Protein AF-A0A2G9M768-F1 (afdb_monomer_lite)

Secondary structure (DSSP, 8-state):
---S-S---PPPHHHHHHHHHHGGG--HHHHHHHH-S-HHHHHHHHHHTT----HHHHHHHHHHHHHHHHHHHHHHTTS--

Foldseek 3Di:
DDDPPPDPDDQDPVNVVVCLVAVQQHDLVVNCVVVVDHSVVSVVSCVVVVRHHNVVNNVVVVVVVVVVVVVVVVVVVVPPD

pLDDT: mean 81.13, std 15.17, range [43.19, 94.94]

Radius of gyration: 17.44 Å; chains: 1; bounding box: 38×30×49 Å

Sequence (81 aa):
MKQRQELIRPWTSEEEDLLRKTYPTTSDEEIRRIFGRSIESIK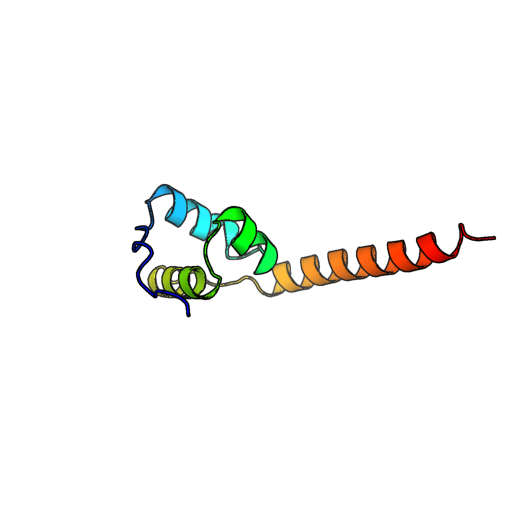GKVYRLRIRRDWRVIKEKLSRKTKERWARIKEGQKNTS

Structure (mmCIF, N/CA/C/O backbone):
data_AF-A0A2G9M768-F1
#
_entry.id   AF-A0A2G9M768-F1
#
loop_
_atom_site.group_PDB
_atom_site.id
_atom_site.type_symbol
_atom_site.label_atom_id
_atom_site.label_alt_id
_atom_site.label_comp_id
_atom_site.label_asym_id
_atom_site.label_entity_id
_atom_site.label_seq_id
_atom_site.pdbx_PDB_ins_code
_atom_site.Cartn_x
_atom_site.Cartn_y
_atom_site.Cartn_z
_atom_site.occupancy
_atom_site.B_iso_or_equiv
_atom_site.auth_seq_id
_atom_site.auth_comp_id
_atom_site.auth_asym_id
_atom_site.auth_atom_id
_atom_site.pdbx_PDB_model_num
ATOM 1 N N . MET A 1 1 ? 13.695 16.701 15.721 1.00 48.06 1 MET A N 1
ATOM 2 C CA . MET A 1 1 ? 12.731 16.904 14.608 1.00 48.06 1 MET A CA 1
ATOM 3 C C . MET A 1 1 ? 12.429 15.532 14.010 1.00 48.06 1 MET A C 1
ATOM 5 O O . MET A 1 1 ? 13.378 14.799 13.801 1.00 48.06 1 MET A O 1
ATOM 9 N N . LYS A 1 2 ? 11.212 15.039 13.781 1.00 43.41 2 LYS A N 1
ATOM 10 C CA . LYS A 1 2 ? 9.880 15.629 13.596 1.00 43.41 2 LYS A CA 1
ATOM 11 C C . LYS A 1 2 ? 8.860 14.926 14.509 1.00 43.41 2 LYS A C 1
ATOM 13 O O . LYS A 1 2 ? 9.013 13.743 14.808 1.00 43.41 2 LYS A O 1
ATOM 18 N N . GLN A 1 3 ? 7.857 15.679 14.952 1.00 46.09 3 GLN A N 1
ATOM 19 C CA . GLN A 1 3 ? 6.721 15.230 15.760 1.00 46.09 3 GLN A CA 1
ATOM 20 C C . GLN A 1 3 ? 6.109 13.931 15.212 1.00 46.09 3 GLN A C 1
ATOM 22 O O . GLN A 1 3 ? 5.688 13.866 14.063 1.00 46.09 3 GLN A O 1
ATOM 27 N N . ARG A 1 4 ? 6.015 12.901 16.062 1.00 52.16 4 ARG A N 1
ATOM 28 C CA . ARG A 1 4 ? 5.296 11.637 15.797 1.00 52.16 4 ARG A CA 1
ATOM 29 C C . ARG A 1 4 ? 3.774 11.769 16.006 1.00 52.16 4 ARG A C 1
ATOM 31 O O . ARG A 1 4 ? 3.114 10.782 16.305 1.00 52.16 4 ARG A O 1
ATOM 38 N N . GLN A 1 5 ? 3.237 12.986 15.927 1.00 50.59 5 GLN A N 1
ATOM 39 C CA . GLN A 1 5 ? 1.887 13.323 16.398 1.00 50.59 5 GLN A CA 1
ATOM 40 C C . GLN A 1 5 ? 0.858 13.606 15.294 1.00 50.59 5 GLN A C 1
ATOM 42 O O . GLN A 1 5 ? -0.271 13.960 15.616 1.00 50.59 5 GLN A O 1
ATOM 47 N N . GLU A 1 6 ? 1.161 13.399 14.012 1.00 49.53 6 GLU A N 1
ATOM 48 C CA . GLU A 1 6 ? 0.123 13.516 12.979 1.00 49.53 6 GLU A CA 1
ATOM 49 C C . GLU A 1 6 ? -0.773 12.269 12.965 1.00 49.53 6 GLU A C 1
ATOM 51 O O . GLU A 1 6 ? -0.500 11.281 12.291 1.00 49.53 6 GLU A O 1
ATOM 56 N N . LEU A 1 7 ? -1.819 12.335 13.795 1.00 59.88 7 LEU A N 1
ATOM 57 C CA . LEU A 1 7 ? -3.175 11.845 13.544 1.00 59.88 7 LEU A CA 1
ATOM 58 C C . LEU A 1 7 ? -3.240 10.469 12.869 1.00 59.88 7 LEU A C 1
ATOM 60 O O . LEU A 1 7 ? -3.135 10.339 11.650 1.00 59.88 7 LEU A O 1
ATOM 64 N N . ILE A 1 8 ? -3.488 9.428 13.667 1.00 68.50 8 ILE A N 1
ATOM 65 C CA . ILE A 1 8 ? -3.817 8.089 13.168 1.00 68.50 8 ILE A CA 1
ATOM 66 C C . ILE A 1 8 ? -5.035 8.216 12.245 1.00 68.50 8 ILE A C 1
ATOM 68 O O . ILE A 1 8 ? -6.169 8.239 12.711 1.00 68.50 8 ILE A O 1
ATOM 72 N N . ARG A 1 9 ? -4.811 8.307 10.929 1.00 83.44 9 ARG A N 1
ATOM 73 C CA . ARG A 1 9 ? -5.888 8.280 9.940 1.00 83.44 9 ARG A CA 1
ATOM 74 C C . ARG A 1 9 ? -6.439 6.850 9.898 1.00 83.44 9 ARG A C 1
ATOM 76 O O . ARG A 1 9 ? -5.715 5.952 9.433 1.00 83.44 9 ARG A O 1
ATOM 83 N N . PRO A 1 10 ? -7.677 6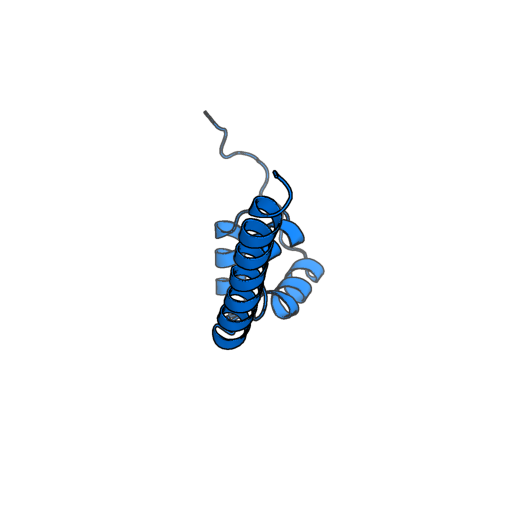.603 10.369 1.00 86.25 10 PRO A N 1
ATOM 84 C CA . PRO A 1 10 ? -8.267 5.274 10.302 1.00 86.25 10 PRO A CA 1
ATOM 85 C C . PRO A 1 10 ? -8.351 4.816 8.843 1.00 86.25 10 PRO A C 1
ATOM 87 O O . PRO A 1 10 ? -8.350 5.626 7.915 1.00 86.25 10 PRO A O 1
ATOM 90 N N . TRP A 1 11 ? -8.328 3.504 8.634 1.00 90.75 11 TRP A N 1
ATOM 91 C CA . TRP A 1 11 ? -8.612 2.929 7.322 1.00 90.75 11 TRP A CA 1
ATOM 92 C C . TRP A 1 11 ? -10.124 2.901 7.146 1.00 90.75 11 TRP A C 1
ATOM 94 O O . TRP A 1 11 ? -10.807 2.389 8.032 1.00 90.75 11 TRP A O 1
ATOM 104 N N . THR A 1 12 ? -10.630 3.453 6.047 1.00 92.94 12 THR A N 1
ATOM 105 C CA . THR A 1 12 ? -12.048 3.304 5.700 1.00 92.94 12 THR A CA 1
ATOM 106 C C . THR A 1 12 ? -12.281 1.971 4.995 1.00 92.94 12 THR A C 1
ATOM 108 O O . THR A 1 12 ? -11.348 1.377 4.445 1.00 92.94 12 THR A O 1
ATOM 111 N N . SER A 1 13 ? -13.523 1.491 4.991 1.00 93.31 13 SER A N 1
ATOM 112 C CA . SER A 1 13 ? -13.891 0.254 4.296 1.00 93.31 13 SER A CA 1
ATOM 113 C C . SER A 1 13 ? -13.562 0.321 2.801 1.00 93.31 13 SER A C 1
ATOM 115 O O . SER A 1 13 ? -13.045 -0.641 2.238 1.00 93.31 13 SER A O 1
ATOM 117 N N . GLU A 1 14 ? -13.738 1.485 2.175 1.00 93.44 14 GLU A N 1
ATOM 118 C CA . GLU A 1 14 ? -13.407 1.716 0.767 1.00 93.44 14 GLU A CA 1
ATOM 119 C C . GLU A 1 14 ? -11.899 1.609 0.515 1.00 93.44 14 GLU A C 1
ATOM 121 O O . GLU A 1 14 ? -11.472 1.014 -0.477 1.00 93.44 14 GLU A O 1
ATOM 126 N N . GLU A 1 15 ? -11.069 2.150 1.417 1.00 92.88 15 GLU A N 1
ATOM 127 C CA . GLU A 1 15 ? -9.615 2.006 1.321 1.00 92.88 15 GLU A CA 1
ATOM 128 C C . GLU A 1 15 ? -9.192 0.541 1.488 1.00 92.88 15 GLU A C 1
ATOM 130 O O . GLU A 1 15 ? -8.277 0.084 0.802 1.00 92.88 15 GLU A O 1
ATOM 135 N N . GLU A 1 16 ? -9.842 -0.214 2.374 1.00 94.44 16 GLU A N 1
ATOM 136 C CA . GLU A 1 16 ? -9.567 -1.643 2.549 1.00 94.44 16 GLU A CA 1
ATOM 137 C C . GLU A 1 16 ? -9.938 -2.460 1.312 1.00 94.44 16 GLU A C 1
ATOM 139 O O . GLU A 1 16 ? -9.142 -3.290 0.862 1.00 94.44 16 GLU A O 1
ATOM 144 N N . ASP A 1 17 ? -11.105 -2.201 0.729 1.00 94.94 17 ASP A N 1
ATOM 145 C CA . ASP A 1 17 ? -11.565 -2.868 -0.487 1.00 94.94 17 ASP A CA 1
ATOM 146 C C . ASP A 1 17 ? -10.671 -2.540 -1.680 1.00 94.94 17 ASP A C 1
ATOM 148 O O . ASP A 1 17 ? -10.295 -3.426 -2.459 1.00 94.94 17 ASP A O 1
ATOM 152 N N . LEU A 1 18 ? -10.259 -1.277 -1.798 1.00 94.38 18 LEU A N 1
ATOM 153 C CA . LEU A 1 18 ? -9.288 -0.867 -2.800 1.00 94.38 18 LEU A CA 1
ATOM 154 C C . LEU A 1 18 ? -7.949 -1.573 -2.577 1.00 94.38 18 LEU A C 1
ATOM 156 O O . LEU A 1 18 ? -7.333 -2.039 -3.538 1.00 94.38 18 LEU A O 1
ATOM 160 N N . LEU A 1 19 ? -7.502 -1.707 -1.326 1.00 93.69 19 LEU A N 1
ATOM 161 C CA . LEU A 1 19 ? -6.244 -2.368 -0.990 1.00 93.69 19 LEU A CA 1
ATOM 162 C C . LEU A 1 19 ? -6.278 -3.855 -1.351 1.00 93.69 19 LEU A C 1
ATOM 164 O O . LEU A 1 19 ? -5.308 -4.364 -1.906 1.00 93.69 19 LEU A O 1
ATOM 168 N N . ARG A 1 20 ? -7.403 -4.544 -1.127 1.00 93.75 20 ARG A N 1
ATOM 169 C CA . ARG A 1 20 ? -7.589 -5.948 -1.537 1.00 93.75 20 ARG A CA 1
ATOM 170 C C . ARG A 1 20 ? -7.451 -6.141 -3.044 1.00 93.75 20 ARG A C 1
ATOM 172 O O . ARG A 1 20 ? -6.819 -7.102 -3.474 1.00 93.75 20 ARG A O 1
ATOM 179 N N . LYS A 1 21 ? -8.010 -5.224 -3.836 1.00 92.31 21 LYS A N 1
ATOM 180 C CA . LYS A 1 21 ? -8.002 -5.298 -5.305 1.00 92.31 21 LYS A CA 1
ATOM 181 C C . LYS A 1 21 ? -6.652 -4.903 -5.902 1.00 92.31 21 LYS A C 1
ATOM 183 O O . LYS A 1 21 ? -6.172 -5.534 -6.840 1.00 92.31 21 LYS A O 1
ATOM 188 N N . THR A 1 22 ? -6.030 -3.859 -5.361 1.00 92.19 22 THR A N 1
ATOM 189 C CA . THR A 1 22 ? -4.846 -3.235 -5.972 1.00 92.19 22 THR A CA 1
ATOM 190 C C . THR A 1 22 ? -3.533 -3.822 -5.468 1.00 92.19 22 THR A C 1
ATOM 192 O O . THR A 1 22 ? -2.600 -3.996 -6.253 1.00 92.19 22 THR A O 1
ATOM 195 N N . TYR A 1 23 ? -3.438 -4.179 -4.184 1.00 92.81 23 TYR A N 1
ATOM 196 C CA . TYR A 1 23 ? -2.170 -4.583 -3.574 1.00 92.81 23 TYR A CA 1
ATOM 197 C C . TYR A 1 23 ? -1.483 -5.792 -4.232 1.00 92.81 23 TYR A C 1
ATOM 199 O O . TYR A 1 23 ? -0.257 -5.751 -4.379 1.00 92.81 23 TYR A O 1
ATOM 207 N N . PRO A 1 24 ? -2.202 -6.844 -4.679 1.00 92.50 24 PRO A N 1
ATOM 208 C CA . PRO A 1 24 ? -1.557 -8.023 -5.247 1.00 92.50 24 PRO A CA 1
ATOM 209 C C . PRO A 1 24 ? -0.721 -7.747 -6.500 1.00 92.50 24 PRO A C 1
ATOM 211 O O . PRO A 1 24 ? 0.290 -8.411 -6.702 1.00 92.50 24 PRO A O 1
ATOM 214 N N . THR A 1 25 ? -1.107 -6.765 -7.318 1.00 92.19 25 THR A N 1
ATOM 215 C CA . THR A 1 25 ? -0.545 -6.554 -8.665 1.00 92.19 25 THR A CA 1
ATOM 216 C C . THR A 1 25 ? 0.187 -5.222 -8.838 1.00 92.19 25 THR A C 1
ATOM 218 O O . THR A 1 25 ? 0.609 -4.896 -9.953 1.00 92.19 25 THR A O 1
ATOM 221 N N . THR A 1 26 ? 0.326 -4.440 -7.765 1.00 90.19 26 THR A N 1
ATOM 222 C CA . THR A 1 26 ? 0.802 -3.049 -7.817 1.00 90.19 26 THR A CA 1
ATOM 223 C C . THR A 1 26 ? 2.133 -2.887 -7.078 1.00 90.19 26 THR A C 1
ATOM 225 O O . THR A 1 26 ? 2.377 -3.520 -6.047 1.00 90.19 26 THR A O 1
ATOM 228 N N . SER A 1 27 ? 3.027 -2.052 -7.613 1.00 89.56 27 SER A N 1
ATOM 229 C CA . SER A 1 27 ? 4.347 -1.793 -7.019 1.00 89.56 27 SER A CA 1
ATOM 230 C C . SER A 1 27 ? 4.271 -0.894 -5.777 1.00 89.56 27 SER A C 1
ATOM 232 O O . SER A 1 27 ? 3.330 -0.121 -5.619 1.00 89.56 27 SER A O 1
ATOM 234 N N . ASP A 1 28 ? 5.277 -0.946 -4.897 1.00 88.88 28 ASP A N 1
ATOM 235 C CA . ASP A 1 28 ? 5.317 -0.120 -3.674 1.00 88.88 28 ASP A CA 1
ATOM 236 C C . ASP A 1 28 ? 5.214 1.386 -3.979 1.00 88.88 28 ASP A C 1
ATOM 238 O O . ASP A 1 28 ? 4.535 2.120 -3.261 1.00 88.88 28 ASP A O 1
ATOM 242 N N . GLU A 1 29 ? 5.834 1.842 -5.072 1.00 88.38 29 GLU A N 1
ATOM 243 C CA . GLU A 1 29 ? 5.774 3.237 -5.523 1.00 88.38 29 GLU A CA 1
ATOM 244 C C . GLU A 1 29 ? 4.352 3.673 -5.886 1.00 88.38 29 GLU A C 1
ATOM 246 O O . GLU A 1 29 ? 3.908 4.751 -5.491 1.00 88.38 29 GLU A O 1
ATOM 251 N N . GLU A 1 30 ? 3.646 2.842 -6.653 1.00 90.19 30 GLU A N 1
ATOM 252 C CA . GLU A 1 30 ? 2.284 3.113 -7.111 1.00 90.19 30 GLU A CA 1
ATOM 253 C C . GLU A 1 30 ? 1.293 3.029 -5.959 1.00 90.19 30 GLU A C 1
ATOM 255 O O . GLU A 1 30 ? 0.478 3.931 -5.801 1.00 90.19 30 GLU A O 1
ATOM 260 N N . ILE A 1 31 ? 1.404 2.015 -5.096 1.00 92.12 31 ILE A N 1
ATOM 261 C CA . ILE A 1 31 ? 0.536 1.899 -3.920 1.00 92.12 31 ILE A CA 1
ATOM 262 C C . ILE A 1 31 ? 0.719 3.110 -3.003 1.00 92.12 31 ILE A C 1
ATOM 264 O O . ILE A 1 31 ? -0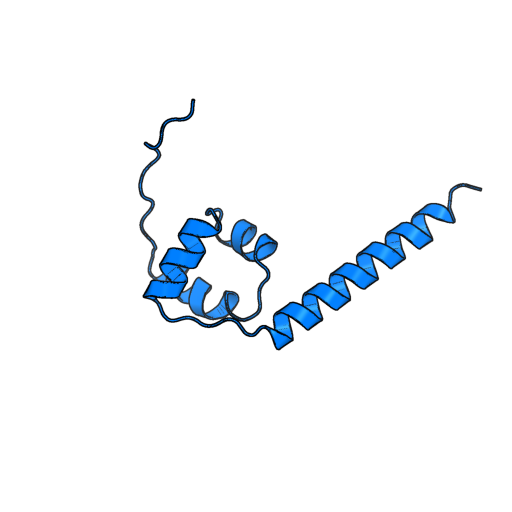.263 3.683 -2.536 1.00 92.12 31 ILE A O 1
ATOM 268 N N . ARG A 1 32 ? 1.955 3.574 -2.791 1.00 91.25 32 ARG A N 1
ATOM 269 C CA . ARG A 1 32 ? 2.195 4.797 -2.015 1.00 91.25 32 ARG A CA 1
ATOM 270 C C . ARG A 1 32 ? 1.492 6.011 -2.630 1.00 91.25 32 ARG A C 1
ATOM 272 O O . ARG A 1 32 ? 0.938 6.818 -1.891 1.00 91.25 32 ARG A O 1
ATOM 279 N N . ARG A 1 33 ? 1.498 6.141 -3.962 1.00 90.75 33 ARG A N 1
ATOM 280 C CA . ARG A 1 33 ? 0.810 7.234 -4.674 1.00 90.75 33 ARG A CA 1
ATOM 281 C C . ARG A 1 33 ? -0.711 7.124 -4.588 1.00 90.75 33 ARG A C 1
ATOM 283 O O . ARG A 1 33 ? -1.355 8.141 -4.384 1.00 90.75 33 ARG A O 1
ATOM 290 N N . ILE A 1 34 ? -1.263 5.916 -4.708 1.00 91.50 34 ILE A N 1
ATOM 291 C CA . ILE A 1 34 ? -2.713 5.667 -4.659 1.00 91.50 34 ILE A CA 1
ATOM 292 C C . ILE A 1 34 ? -3.275 5.999 -3.275 1.00 91.50 34 ILE A C 1
ATOM 294 O O . ILE A 1 34 ? -4.278 6.694 -3.165 1.00 91.50 34 ILE A O 1
ATOM 298 N N . PHE A 1 35 ? -2.629 5.512 -2.213 1.00 90.25 35 PHE A N 1
ATOM 299 C CA . PHE A 1 35 ? -3.153 5.649 -0.851 1.00 90.25 35 PHE A CA 1
ATOM 300 C C . PHE A 1 35 ? -2.652 6.906 -0.129 1.00 90.25 35 PHE A C 1
ATOM 302 O O . PHE A 1 35 ? -3.205 7.271 0.906 1.00 90.25 35 PHE A O 1
ATOM 309 N N . GLY A 1 36 ? -1.582 7.545 -0.616 1.00 90.25 36 GLY A N 1
ATOM 310 C CA . GLY A 1 36 ? -0.958 8.697 0.047 1.00 90.25 36 GLY A CA 1
ATOM 311 C C . GLY A 1 36 ? -0.406 8.381 1.444 1.00 90.25 36 GLY A C 1
ATOM 312 O O . GLY A 1 36 ? -0.192 9.283 2.248 1.00 90.25 36 GLY A O 1
ATOM 313 N N . ARG A 1 37 ? -0.203 7.098 1.764 1.00 89.56 37 ARG A N 1
ATOM 314 C CA . ARG A 1 37 ? 0.268 6.603 3.068 1.00 89.56 37 ARG A CA 1
ATOM 315 C C . ARG A 1 37 ? 1.682 6.045 2.942 1.00 89.56 37 ARG A C 1
ATOM 317 O O . ARG A 1 37 ? 2.088 5.605 1.867 1.00 89.56 37 ARG A O 1
ATOM 324 N N . SER A 1 38 ? 2.428 6.015 4.047 1.00 89.62 38 SER A N 1
ATOM 325 C CA . SER A 1 38 ? 3.736 5.352 4.081 1.00 89.62 38 SER A CA 1
ATOM 326 C C . SER A 1 38 ? 3.611 3.855 3.786 1.00 89.62 38 SER A C 1
ATOM 328 O O . SER A 1 38 ? 2.590 3.220 4.083 1.00 89.62 38 SER A O 1
ATOM 330 N N . ILE A 1 39 ? 4.665 3.269 3.213 1.00 90.56 39 ILE A N 1
ATOM 331 C CA . ILE A 1 39 ? 4.651 1.853 2.837 1.00 90.56 39 ILE A CA 1
ATOM 332 C C . ILE A 1 39 ? 4.555 0.950 4.072 1.00 90.56 39 ILE A C 1
ATOM 334 O O . ILE A 1 39 ? 3.947 -0.116 4.014 1.00 90.56 39 ILE A O 1
ATOM 338 N N . GLU A 1 40 ? 5.086 1.397 5.207 1.00 89.62 40 GLU A N 1
ATOM 339 C CA . GLU A 1 40 ? 5.016 0.723 6.501 1.00 89.62 40 GLU A CA 1
ATOM 340 C C . GLU A 1 40 ? 3.568 0.636 6.999 1.00 89.62 40 GLU A C 1
ATOM 342 O O . GLU A 1 40 ? 3.115 -0.440 7.395 1.00 89.62 40 GLU A O 1
ATOM 347 N N . SER A 1 41 ? 2.811 1.738 6.910 1.00 90.69 41 SER A N 1
ATOM 348 C CA . SER A 1 41 ? 1.389 1.774 7.283 1.00 90.69 41 SER A CA 1
ATOM 349 C C . SER A 1 41 ? 0.564 0.822 6.415 1.00 90.69 41 SER A C 1
ATOM 351 O O . SER A 1 41 ? -0.250 0.040 6.918 1.00 90.69 41 SER A O 1
ATOM 353 N N . ILE A 1 42 ? 0.839 0.822 5.108 1.00 92.62 42 ILE A N 1
ATOM 354 C CA . ILE A 1 42 ? 0.187 -0.070 4.151 1.00 92.62 42 ILE A CA 1
ATOM 355 C C . ILE A 1 42 ? 0.529 -1.537 4.442 1.00 92.62 42 ILE A C 1
ATOM 357 O O . ILE A 1 42 ? -0.379 -2.358 4.554 1.00 92.62 42 ILE A O 1
ATOM 361 N N . LYS A 1 43 ? 1.811 -1.884 4.620 1.00 91.38 43 LYS A N 1
ATOM 362 C CA . LYS A 1 43 ? 2.253 -3.256 4.941 1.00 91.38 43 LYS A CA 1
ATOM 363 C C . LYS A 1 43 ? 1.615 -3.763 6.233 1.00 91.38 43 LYS A C 1
ATOM 365 O O . LYS A 1 43 ? 1.127 -4.892 6.263 1.00 91.38 43 LYS A O 1
ATOM 370 N N . GLY A 1 44 ? 1.543 -2.920 7.264 1.00 92.56 44 GLY A N 1
ATOM 371 C CA . GLY A 1 44 ? 0.861 -3.251 8.513 1.00 92.56 44 GLY A CA 1
ATOM 372 C C . GLY A 1 44 ? -0.628 -3.543 8.313 1.00 92.56 44 GLY A C 1
ATOM 373 O O . GLY A 1 44 ? -1.154 -4.496 8.889 1.00 92.56 44 GLY A O 1
ATOM 374 N N . LYS A 1 45 ? -1.319 -2.770 7.463 1.00 93.50 45 LYS A N 1
ATOM 375 C CA . LYS A 1 45 ? -2.730 -3.031 7.151 1.00 93.50 45 LYS A CA 1
ATOM 376 C C . LYS A 1 45 ? -2.919 -4.308 6.339 1.00 93.50 45 LYS A C 1
ATOM 378 O O . LYS A 1 45 ? -3.748 -5.133 6.703 1.00 93.50 45 LYS A O 1
ATOM 383 N N . VAL A 1 46 ? -2.130 -4.501 5.290 1.00 94.00 46 VAL A N 1
ATOM 384 C CA . VAL A 1 46 ? -2.146 -5.697 4.431 1.00 94.00 46 VAL A CA 1
ATOM 385 C C . VAL A 1 46 ? -1.938 -6.964 5.244 1.00 94.00 46 VAL A C 1
ATOM 387 O O . VAL A 1 46 ? -2.661 -7.938 5.041 1.00 94.00 46 VAL A O 1
ATOM 390 N N . TYR A 1 47 ? -0.993 -6.938 6.188 1.00 93.56 47 TYR A N 1
ATOM 391 C CA . TYR A 1 47 ? -0.751 -8.048 7.103 1.00 93.56 47 TYR A CA 1
ATOM 392 C C . TYR A 1 47 ? -2.008 -8.393 7.912 1.00 93.56 47 TYR A C 1
ATOM 394 O O . TYR A 1 47 ? -2.424 -9.551 7.935 1.00 93.56 47 TYR A O 1
ATOM 402 N N . ARG A 1 48 ? -2.679 -7.384 8.490 1.00 93.06 48 ARG A N 1
ATOM 403 C CA . ARG A 1 48 ? -3.948 -7.571 9.217 1.00 93.06 48 ARG A CA 1
ATOM 404 C C . ARG A 1 48 ? -5.077 -8.093 8.323 1.00 93.06 48 ARG A C 1
ATOM 406 O O . ARG A 1 48 ? -5.871 -8.909 8.774 1.00 93.06 48 ARG A O 1
ATOM 413 N N . LEU A 1 49 ? -5.131 -7.665 7.061 1.00 92.62 49 LEU A N 1
ATOM 414 C CA . LEU A 1 49 ? -6.133 -8.110 6.083 1.00 92.62 49 LEU A CA 1
ATOM 415 C C . LEU A 1 49 ? -5.778 -9.437 5.387 1.00 92.62 49 LEU A C 1
ATOM 417 O O . LEU A 1 49 ? -6.569 -9.915 4.570 1.00 92.62 49 LEU A O 1
ATOM 421 N N . ARG A 1 50 ? -4.609 -10.022 5.697 1.00 94.50 50 ARG A N 1
ATOM 422 C CA . ARG A 1 50 ? -4.058 -11.254 5.100 1.00 94.50 50 ARG A CA 1
ATOM 423 C C . ARG A 1 50 ? -3.975 -11.225 3.568 1.00 94.50 50 ARG A C 1
ATOM 425 O O . ARG A 1 50 ? -4.109 -12.254 2.909 1.00 94.50 50 ARG A O 1
ATOM 432 N N . ILE A 1 51 ? -3.727 -10.053 2.991 1.00 93.44 51 ILE A N 1
ATOM 433 C CA . ILE A 1 51 ? -3.594 -9.895 1.539 1.00 93.44 51 ILE A CA 1
ATOM 434 C C . ILE A 1 51 ? -2.180 -10.321 1.125 1.00 93.44 51 ILE A C 1
ATOM 436 O O . ILE A 1 51 ? -1.192 -9.894 1.725 1.00 93.44 51 ILE A O 1
ATOM 440 N N . ARG A 1 52 ? -2.063 -11.154 0.085 1.00 90.69 52 ARG A N 1
ATOM 441 C CA . ARG A 1 52 ? -0.767 -11.572 -0.469 1.00 90.69 52 ARG A CA 1
ATOM 442 C C . ARG A 1 52 ? -0.455 -10.859 -1.777 1.00 90.69 52 ARG A C 1
ATOM 444 O O . ARG A 1 52 ? -1.351 -10.477 -2.523 1.00 90.69 52 ARG A O 1
ATOM 451 N N . ARG A 1 53 ? 0.841 -10.691 -2.044 1.00 88.62 53 ARG A N 1
ATOM 452 C CA . ARG A 1 53 ? 1.329 -10.177 -3.326 1.00 88.62 53 ARG A CA 1
ATOM 453 C C . ARG A 1 53 ? 1.391 -11.274 -4.367 1.00 88.62 53 ARG A C 1
ATOM 455 O O . ARG A 1 53 ? 1.856 -12.373 -4.070 1.00 88.62 53 ARG A O 1
ATOM 462 N N . ASP A 1 54 ? 1.042 -10.916 -5.594 1.00 90.12 54 ASP A N 1
ATOM 463 C CA . ASP A 1 54 ? 1.408 -11.679 -6.773 1.00 90.12 54 ASP A CA 1
ATOM 464 C C . ASP A 1 54 ? 2.745 -11.160 -7.309 1.00 90.12 54 ASP A C 1
ATOM 466 O O . ASP A 1 54 ? 2.847 -10.227 -8.114 1.00 90.12 54 ASP A O 1
ATOM 470 N N . TRP A 1 55 ? 3.815 -11.781 -6.819 1.00 85.31 55 TRP A N 1
ATOM 471 C CA . TRP A 1 55 ? 5.169 -11.399 -7.196 1.00 85.31 55 TRP A CA 1
ATOM 472 C C . TRP A 1 55 ? 5.501 -11.734 -8.659 1.00 85.31 55 TRP A C 1
ATOM 474 O O . TRP A 1 55 ? 6.484 -11.205 -9.179 1.00 85.31 55 TRP A O 1
ATOM 484 N N . ARG A 1 56 ? 4.704 -12.574 -9.341 1.00 86.69 56 ARG A N 1
ATOM 485 C CA . ARG A 1 56 ? 4.882 -12.858 -10.775 1.00 86.69 56 ARG A CA 1
ATOM 486 C C . ARG A 1 56 ? 4.472 -11.638 -11.593 1.00 86.69 56 ARG A C 1
ATOM 488 O O . ARG A 1 56 ? 5.283 -11.119 -12.356 1.00 86.69 56 ARG A O 1
ATOM 495 N N . VAL A 1 57 ? 3.275 -11.113 -11.327 1.00 84.69 57 VAL A N 1
ATOM 496 C CA . VAL A 1 57 ? 2.738 -9.921 -12.004 1.00 84.69 57 VAL A CA 1
ATOM 497 C C . VAL A 1 57 ? 3.588 -8.684 -11.712 1.00 84.69 57 VAL A C 1
ATOM 499 O O . VAL A 1 57 ? 3.910 -7.913 -12.616 1.00 84.69 57 VAL A O 1
ATOM 502 N N . ILE A 1 58 ? 4.006 -8.497 -10.456 1.00 83.81 58 ILE A N 1
ATOM 503 C CA . ILE A 1 58 ? 4.839 -7.349 -10.070 1.00 83.81 58 ILE A CA 1
ATOM 504 C C . ILE A 1 58 ? 6.207 -7.403 -10.766 1.00 83.81 58 ILE A C 1
ATOM 506 O O . ILE A 1 58 ? 6.650 -6.387 -11.306 1.00 83.81 58 ILE A O 1
ATOM 510 N N . LYS A 1 59 ? 6.872 -8.570 -10.794 1.00 83.00 59 LYS A N 1
ATOM 5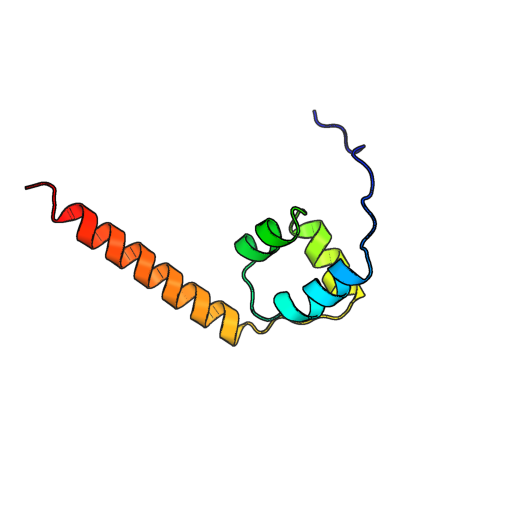11 C CA . LYS A 1 59 ? 8.156 -8.742 -11.499 1.00 83.00 59 LYS A CA 1
ATOM 512 C C . LYS A 1 59 ? 8.025 -8.442 -12.989 1.00 83.00 59 LYS A C 1
ATOM 514 O O . LYS A 1 59 ? 8.888 -7.766 -13.545 1.00 83.00 59 LYS A O 1
ATOM 519 N N . GLU A 1 60 ? 6.952 -8.905 -13.623 1.00 83.81 60 GLU A N 1
ATOM 520 C CA . GLU A 1 60 ? 6.704 -8.647 -15.039 1.00 83.81 60 GLU A CA 1
ATOM 521 C C . GLU A 1 60 ? 6.515 -7.149 -15.322 1.00 83.81 60 GLU A C 1
ATOM 523 O O . GLU A 1 60 ? 7.196 -6.591 -16.186 1.00 83.81 60 GLU A O 1
ATOM 528 N N . LYS A 1 61 ? 5.663 -6.465 -14.547 1.00 81.31 61 LYS A N 1
ATOM 529 C CA . LYS A 1 61 ? 5.440 -5.016 -14.679 1.00 81.31 61 LYS A CA 1
ATOM 530 C C . LYS A 1 61 ? 6.717 -4.207 -14.443 1.00 81.31 61 LYS A C 1
ATOM 532 O O . LYS A 1 61 ? 7.018 -3.297 -15.214 1.00 81.31 61 LYS A O 1
ATOM 537 N N . LEU A 1 62 ? 7.497 -4.553 -13.416 1.00 80.00 62 LEU A N 1
ATOM 538 C CA . LEU A 1 62 ? 8.784 -3.906 -13.143 1.00 80.00 62 LEU A CA 1
ATOM 539 C C . LEU A 1 62 ? 9.791 -4.141 -14.274 1.00 80.00 62 LEU A C 1
ATOM 541 O O . LEU A 1 62 ? 10.521 -3.216 -14.630 1.00 80.00 62 LEU A O 1
ATOM 545 N N . SER A 1 63 ? 9.809 -5.339 -14.869 1.00 79.75 63 SER A N 1
ATOM 546 C CA . SER A 1 63 ? 10.656 -5.652 -16.025 1.00 79.75 63 SER A CA 1
ATOM 547 C C . SER A 1 63 ? 10.305 -4.771 -17.224 1.00 79.75 63 SER A C 1
ATOM 549 O O . SER A 1 63 ? 11.199 -4.151 -17.800 1.00 79.75 63 SER A O 1
ATOM 551 N N . ARG A 1 64 ? 9.010 -4.641 -17.554 1.00 76.12 64 ARG A N 1
ATOM 552 C CA . ARG A 1 64 ? 8.526 -3.764 -18.636 1.00 76.12 64 ARG A CA 1
ATOM 553 C C . ARG A 1 64 ? 8.905 -2.301 -18.388 1.00 76.12 64 ARG A C 1
ATOM 555 O O . ARG A 1 64 ? 9.606 -1.713 -19.206 1.00 76.12 64 ARG A O 1
ATOM 562 N N . LYS A 1 65 ? 8.574 -1.763 -17.208 1.00 74.69 65 LYS A N 1
ATOM 563 C CA . LYS A 1 65 ? 8.882 -0.373 -16.814 1.00 74.69 65 LYS A CA 1
ATOM 564 C C . LYS A 1 65 ? 10.386 -0.079 -16.845 1.00 74.69 65 LYS A C 1
ATOM 566 O O . LYS A 1 65 ? 10.810 0.998 -17.257 1.00 74.69 65 LYS A O 1
ATOM 571 N N . THR A 1 66 ? 11.208 -1.042 -16.428 1.00 77.56 66 THR A N 1
ATOM 572 C CA . THR A 1 66 ? 12.672 -0.924 -16.483 1.00 77.56 66 THR A CA 1
ATOM 573 C C . THR A 1 66 ? 13.165 -0.899 -17.928 1.00 77.56 66 THR A C 1
ATOM 575 O O . THR A 1 66 ? 13.937 -0.013 -18.282 1.00 77.56 66 THR A O 1
ATOM 578 N N . LYS A 1 67 ? 12.691 -1.813 -18.785 1.00 74.62 67 LYS A N 1
ATOM 579 C CA . LYS A 1 67 ? 13.052 -1.853 -20.212 1.00 74.62 67 LYS A CA 1
ATOM 580 C C . LYS A 1 67 ? 12.684 -0.556 -20.938 1.00 74.62 67 LYS A C 1
ATOM 582 O O . LYS A 1 67 ? 13.526 -0.001 -21.636 1.00 74.62 67 LYS A O 1
ATOM 587 N N . GLU A 1 68 ? 11.478 -0.039 -20.716 1.00 75.75 68 GLU A N 1
ATOM 588 C CA . GLU A 1 68 ? 11.016 1.239 -21.277 1.00 75.75 68 GLU A CA 1
ATOM 589 C C . GLU A 1 68 ? 11.885 2.415 -20.818 1.00 75.75 68 GLU A C 1
ATOM 591 O O . GLU A 1 68 ? 12.272 3.266 -21.619 1.00 75.75 68 GLU A O 1
ATOM 596 N N . ARG A 1 69 ? 12.244 2.449 -19.528 1.00 74.00 69 ARG A N 1
ATOM 597 C CA . ARG A 1 69 ? 13.127 3.481 -18.976 1.00 74.00 69 ARG A CA 1
ATOM 598 C C . ARG A 1 69 ? 14.504 3.469 -19.647 1.00 74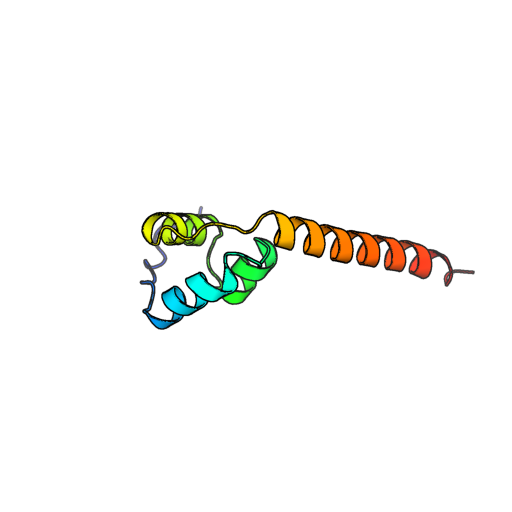.00 69 ARG A C 1
ATOM 600 O O . ARG A 1 69 ? 15.007 4.535 -19.989 1.00 74.00 69 ARG A O 1
ATOM 607 N N . TRP A 1 70 ? 15.097 2.295 -19.864 1.00 70.38 70 TRP A N 1
ATOM 608 C CA . TRP A 1 70 ? 16.385 2.171 -20.560 1.00 70.38 70 TRP A CA 1
ATOM 609 C C . TRP A 1 70 ? 16.291 2.505 -22.053 1.00 70.38 70 TRP A C 1
ATOM 611 O O . TRP A 1 70 ? 17.223 3.100 -22.589 1.00 70.38 70 TRP A O 1
ATOM 621 N N . ALA A 1 71 ? 15.179 2.175 -22.715 1.00 76.38 71 ALA A N 1
ATOM 622 C CA . ALA A 1 71 ? 14.943 2.543 -24.112 1.00 76.38 71 ALA A CA 1
ATOM 623 C C . ALA A 1 71 ? 14.914 4.070 -24.299 1.00 76.38 71 ALA A C 1
ATOM 625 O O . ALA A 1 71 ? 15.627 4.592 -25.151 1.00 76.38 71 ALA A O 1
ATOM 626 N N . ARG A 1 72 ? 14.205 4.797 -23.422 1.00 75.25 72 ARG A N 1
ATOM 627 C CA . ARG A 1 72 ? 14.144 6.271 -23.456 1.00 75.25 72 ARG A CA 1
ATOM 628 C C . ARG A 1 72 ? 15.496 6.940 -23.225 1.00 75.25 72 ARG A C 1
ATOM 630 O O . ARG A 1 72 ? 15.798 7.936 -23.870 1.00 75.25 72 ARG A O 1
ATOM 637 N N . ILE A 1 73 ? 16.320 6.398 -22.325 1.00 75.75 73 ILE A N 1
ATOM 638 C CA . ILE A 1 73 ? 17.685 6.906 -22.102 1.00 75.75 73 ILE A CA 1
ATOM 639 C C . ILE A 1 73 ? 18.530 6.724 -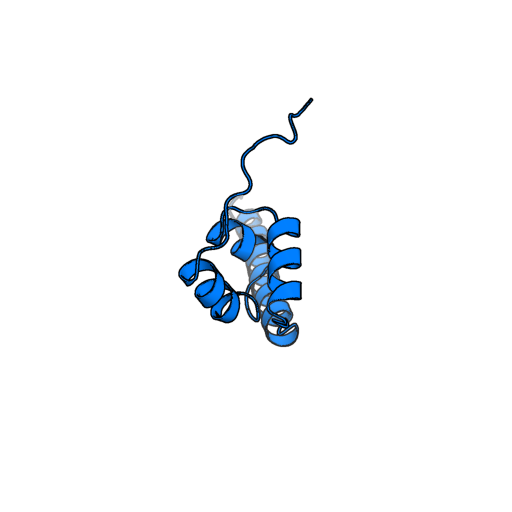23.372 1.00 75.75 73 ILE A C 1
ATOM 641 O O . ILE A 1 73 ? 19.236 7.646 -23.768 1.00 75.75 73 ILE A O 1
ATOM 645 N N . LYS A 1 74 ? 18.421 5.570 -24.046 1.00 70.25 74 LYS A N 1
ATOM 646 C CA . LYS A 1 74 ? 19.134 5.309 -25.306 1.00 70.25 74 LYS A CA 1
ATOM 647 C C . LYS A 1 74 ? 18.654 6.183 -26.470 1.00 70.25 74 LYS A C 1
ATOM 649 O O . LYS A 1 74 ? 19.464 6.521 -27.324 1.00 70.25 74 LYS A O 1
ATOM 654 N N . GLU A 1 75 ? 17.372 6.539 -26.525 1.00 63.00 75 GLU A N 1
ATOM 655 C CA . GLU A 1 75 ? 16.822 7.443 -27.549 1.00 63.00 75 GLU A CA 1
ATOM 656 C C . GLU A 1 75 ? 17.178 8.910 -27.286 1.00 63.00 75 GLU A C 1
ATOM 658 O O . GLU A 1 75 ? 17.552 9.623 -28.213 1.00 63.00 75 GLU A O 1
ATOM 663 N N . GLY A 1 76 ? 17.161 9.350 -26.024 1.00 61.50 76 GLY A N 1
ATOM 664 C CA . GLY A 1 76 ? 17.568 10.706 -25.643 1.00 61.50 76 GLY A CA 1
ATOM 665 C C . GLY A 1 76 ? 19.037 11.024 -25.949 1.00 61.50 76 GLY A C 1
ATOM 666 O O . GLY A 1 76 ? 19.366 12.182 -26.176 1.00 61.50 76 GLY A O 1
ATOM 667 N N . GLN A 1 77 ? 19.911 10.012 -26.023 1.00 57.94 77 GLN A N 1
ATOM 668 C CA . GLN A 1 77 ? 21.312 10.172 -26.440 1.00 57.94 77 GLN A CA 1
ATOM 669 C C . GLN A 1 77 ? 21.513 10.265 -27.964 1.00 57.94 77 GLN A C 1
ATOM 671 O O . GLN A 1 77 ? 22.621 10.560 -28.400 1.00 57.94 77 GLN A O 1
ATOM 676 N N . LYS A 1 78 ? 20.481 10.011 -28.784 1.00 52.62 78 LYS A N 1
ATOM 677 C CA . LYS A 1 78 ? 20.570 10.074 -30.257 1.00 52.62 78 LYS A CA 1
ATOM 678 C C . LYS A 1 78 ? 20.157 11.422 -30.857 1.00 52.62 78 LYS A C 1
ATOM 680 O O . LYS A 1 78 ? 20.453 11.658 -32.019 1.00 52.62 78 LYS A O 1
ATOM 685 N N . ASN A 1 79 ? 19.518 12.301 -30.083 1.00 47.66 79 ASN A N 1
ATOM 686 C CA . ASN A 1 79 ? 19.015 13.603 -30.551 1.00 47.66 79 ASN A CA 1
ATOM 687 C C . ASN A 1 79 ? 19.913 14.792 -30.152 1.00 47.66 79 ASN A C 1
ATOM 689 O O . ASN A 1 79 ? 19.447 15.927 -30.112 1.00 47.66 79 ASN A O 1
ATOM 693 N N . THR A 1 80 ? 21.185 14.545 -29.829 1.00 48.22 80 THR A N 1
ATOM 694 C CA . THR A 1 80 ? 22.169 15.584 -29.466 1.00 48.22 80 THR A CA 1
ATOM 695 C C . THR A 1 80 ? 23.338 15.679 -30.457 1.00 48.22 80 THR A C 1
ATOM 697 O O . THR A 1 80 ? 24.442 16.035 -30.050 1.00 48.22 80 THR A O 1
ATOM 700 N N . SER A 1 81 ? 23.126 15.333 -31.732 1.00 43.19 81 SER A N 1
ATOM 701 C CA . SER A 1 81 ? 24.088 15.561 -32.825 1.00 43.19 81 SER A CA 1
ATOM 702 C C . SER A 1 81 ? 23.590 16.624 -33.786 1.00 43.19 81 SER A C 1
ATOM 704 O O . SER A 1 81 ? 22.369 16.629 -34.056 1.00 43.19 81 SER A O 1
#